Protein AF-A0A1C7E6P6-F1 (afdb_monomer_lite)

Organism: NCBI:txid1038856

Sequence (82 aa):
MNKFGLLSLLTFGISVTAFFLMRGPDGDVYLGIIVFSVLSVIGLLFAALSKQLLWTILGIGVNLIPLIFAFLLLLAMGISEP

Radius of gyration: 13.86 Å; chains: 1; bounding box: 38×18×39 Å

Foldseek 3Di:
DFPLLVLLVVLLVVLVVVCVVQDDPPHDLVVNLVSLQVSLVSSLVSLVPTPDPVSVVVSNVSSVVSNVVSVVSVVVVVVPDD

pLDDT: mean 95.39, std 5.82, range [62.81, 98.56]

Secondary structure (DSSP, 8-state):
--HHHHHHHHHHHHHHHHHHHH-STT--HHHHHHHHHHHHHHHHHHHHH-SSHHHHHHHHHHHHHHHHHHHHHHHHHHHH--

Structure (mmCIF, N/CA/C/O backbone):
data_AF-A0A1C7E6P6-F1
#
_entry.id   AF-A0A1C7E6P6-F1
#
loop_
_atom_site.group_PDB
_atom_site.id
_atom_site.type_symbol
_atom_site.label_atom_id
_atom_site.label_alt_id
_atom_site.label_comp_id
_atom_site.label_asym_id
_atom_site.label_entity_id
_atom_site.label_seq_id
_atom_site.pdbx_PDB_ins_code
_atom_site.Cartn_x
_atom_site.Cartn_y
_atom_site.Cartn_z
_atom_site.occupancy
_atom_site.B_iso_or_equiv
_atom_site.auth_seq_id
_atom_site.auth_comp_id
_atom_site.auth_asym_id
_atom_site.auth_atom_id
_atom_site.pdbx_PDB_model_num
ATOM 1 N N . MET A 1 1 ? -18.752 -5.164 13.407 1.00 69.31 1 MET A N 1
ATOM 2 C CA . MET A 1 1 ? -17.798 -5.210 12.277 1.00 69.31 1 MET A CA 1
ATOM 3 C C . MET A 1 1 ? -17.273 -3.807 12.017 1.00 69.31 1 MET A C 1
ATOM 5 O O . MET A 1 1 ? -18.076 -2.882 11.934 1.00 69.31 1 MET A O 1
ATOM 9 N N . ASN A 1 2 ? -15.956 -3.620 11.969 1.00 87.06 2 ASN A N 1
ATOM 10 C CA . ASN A 1 2 ? -15.359 -2.302 11.775 1.00 87.06 2 ASN A CA 1
ATOM 11 C C . ASN A 1 2 ? -15.304 -1.955 10.281 1.00 87.06 2 ASN A C 1
ATOM 13 O O . ASN A 1 2 ? -14.415 -2.418 9.573 1.00 87.06 2 ASN A O 1
ATOM 17 N N . LYS A 1 3 ? -16.273 -1.161 9.807 1.00 94.31 3 LYS A N 1
ATOM 18 C CA . LYS A 1 3 ? -16.405 -0.810 8.382 1.00 94.31 3 LYS A CA 1
ATOM 19 C C . LYS A 1 3 ? -15.133 -0.156 7.837 1.00 94.31 3 LYS A C 1
ATOM 21 O O . LYS A 1 3 ? -14.664 -0.544 6.778 1.00 94.31 3 LYS A O 1
ATOM 26 N N . PHE A 1 4 ? -14.546 0.774 8.590 1.00 95.75 4 PHE A N 1
ATOM 27 C CA . PHE A 1 4 ? -13.330 1.477 8.185 1.00 95.75 4 PHE A CA 1
ATOM 28 C C . PHE A 1 4 ? -12.099 0.562 8.175 1.00 95.75 4 PHE A C 1
ATOM 30 O O . PHE A 1 4 ? -11.335 0.578 7.217 1.00 95.75 4 PHE A O 1
ATOM 37 N N . GLY A 1 5 ? -11.958 -0.317 9.173 1.00 94.31 5 GLY A N 1
ATOM 38 C CA . GLY A 1 5 ? -10.904 -1.339 9.174 1.00 94.31 5 GLY A CA 1
ATOM 39 C C . GLY A 1 5 ? -10.988 -2.289 7.972 1.00 94.31 5 GLY A C 1
ATOM 40 O O . GLY A 1 5 ? -9.978 -2.574 7.334 1.00 94.31 5 GLY A O 1
ATOM 41 N N . LEU A 1 6 ? -12.199 -2.728 7.613 1.00 95.88 6 LEU A N 1
ATOM 42 C CA . LEU A 1 6 ? -12.418 -3.579 6.442 1.00 95.88 6 LEU A CA 1
ATOM 43 C C . LEU A 1 6 ? -12.127 -2.841 5.125 1.00 95.88 6 LEU A C 1
ATOM 45 O O . LEU A 1 6 ? -11.487 -3.409 4.246 1.00 95.88 6 LEU A O 1
ATOM 49 N N . LEU A 1 7 ? -12.555 -1.580 4.994 1.00 97.44 7 LEU A N 1
ATOM 50 C CA . LEU A 1 7 ? -12.247 -0.745 3.826 1.00 97.44 7 LEU A CA 1
ATOM 51 C C . LEU A 1 7 ? -10.737 -0.516 3.674 1.00 97.44 7 LEU A C 1
ATOM 53 O O . LEU A 1 7 ? -10.221 -0.566 2.560 1.00 97.44 7 LEU A O 1
ATOM 57 N N . SER A 1 8 ? -10.019 -0.328 4.782 1.00 97.50 8 SER A N 1
ATOM 58 C CA . SER A 1 8 ? -8.558 -0.208 4.786 1.00 97.50 8 SER A CA 1
ATOM 59 C C . SER A 1 8 ? -7.873 -1.473 4.246 1.00 97.50 8 SER A C 1
ATOM 61 O O . SER A 1 8 ? -6.988 -1.371 3.396 1.00 97.50 8 SER A O 1
ATOM 63 N N . LEU A 1 9 ? -8.328 -2.667 4.656 1.00 97.00 9 LEU A N 1
ATOM 64 C CA . LEU A 1 9 ? -7.836 -3.943 4.110 1.00 97.00 9 LEU A CA 1
ATOM 65 C C . LEU A 1 9 ? -8.210 -4.148 2.639 1.00 97.00 9 LEU A C 1
ATOM 67 O O . LEU A 1 9 ? -7.385 -4.623 1.861 1.00 97.00 9 LEU A O 1
ATOM 71 N N . LEU A 1 10 ? -9.435 -3.791 2.245 1.00 97.81 10 LEU A N 1
ATOM 72 C CA . LEU A 1 10 ? -9.864 -3.856 0.845 1.00 97.81 10 LEU A CA 1
ATOM 73 C C . LEU A 1 10 ? -8.990 -2.970 -0.040 1.00 97.81 10 LEU A C 1
ATOM 75 O O . LEU A 1 10 ? -8.584 -3.398 -1.115 1.00 97.81 10 LEU A O 1
ATOM 79 N N . THR A 1 11 ? -8.653 -1.772 0.436 1.00 98.06 11 THR A N 1
ATOM 80 C CA . THR A 1 11 ? -7.780 -0.842 -0.289 1.00 98.06 11 THR A CA 1
ATOM 81 C C . THR A 1 11 ? -6.395 -1.452 -0.511 1.00 98.06 11 THR A C 1
ATOM 83 O O . THR A 1 11 ? -5.889 -1.421 -1.629 1.00 98.06 11 THR A O 1
ATOM 86 N N . PHE A 1 12 ? -5.828 -2.114 0.502 1.00 98.38 12 PHE A N 1
ATOM 87 C CA . PHE A 1 12 ? -4.588 -2.878 0.343 1.00 98.38 12 PHE A CA 1
ATOM 88 C C . PHE A 1 12 ? -4.725 -4.026 -0.674 1.00 98.38 12 PHE A C 1
ATOM 90 O O . PHE A 1 12 ? -3.859 -4.192 -1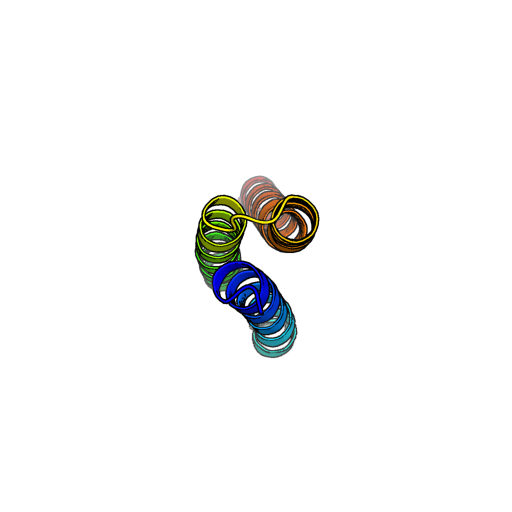.532 1.00 98.38 12 PHE A O 1
ATOM 97 N N . GLY A 1 13 ? -5.824 -4.787 -0.639 1.00 98.38 13 GLY A N 1
ATOM 98 C CA . GLY A 1 13 ? -6.092 -5.841 -1.627 1.00 98.38 13 GLY A CA 1
ATOM 99 C C . GLY A 1 13 ? -6.186 -5.312 -3.065 1.00 98.38 13 GLY A C 1
ATOM 100 O O . GLY A 1 13 ? -5.676 -5.943 -3.997 1.00 98.38 13 GLY A O 1
ATOM 101 N N . ILE A 1 14 ? -6.769 -4.124 -3.247 1.00 98.50 14 ILE A N 1
ATOM 102 C CA . ILE A 1 14 ? -6.793 -3.422 -4.537 1.00 98.50 14 ILE A CA 1
ATOM 103 C C . ILE A 1 14 ? -5.371 -3.028 -4.949 1.00 98.50 14 ILE A C 1
ATOM 105 O O . ILE A 1 14 ? -5.005 -3.283 -6.093 1.00 98.50 14 ILE A O 1
ATOM 109 N N . SER A 1 15 ? -4.542 -2.498 -4.042 1.00 98.19 15 SER A N 1
ATOM 110 C CA . SER A 1 15 ? -3.134 -2.175 -4.333 1.00 98.19 15 SER A CA 1
ATOM 111 C C . SER A 1 15 ? -2.338 -3.398 -4.796 1.00 98.19 15 SER A C 1
ATOM 113 O O . SER A 1 15 ? -1.605 -3.321 -5.781 1.00 98.19 15 SER A O 1
ATOM 115 N N . VAL A 1 16 ? -2.513 -4.550 -4.140 1.00 98.12 16 VAL A N 1
ATOM 116 C CA . VAL A 1 16 ? -1.869 -5.810 -4.554 1.00 98.12 16 VAL A CA 1
ATOM 117 C C . VAL A 1 16 ? -2.346 -6.240 -5.942 1.00 98.12 16 VAL A C 1
ATOM 119 O O . VAL A 1 16 ? -1.541 -6.637 -6.780 1.00 98.12 16 VAL A O 1
ATOM 122 N N . THR A 1 17 ? -3.645 -6.126 -6.217 1.00 98.19 17 THR A N 1
ATOM 123 C CA . THR A 1 17 ? -4.206 -6.462 -7.534 1.00 98.19 17 THR A CA 1
ATOM 124 C C . THR A 1 17 ? -3.670 -5.527 -8.620 1.00 98.19 17 THR A C 1
ATOM 126 O O . THR A 1 17 ? -3.234 -5.993 -9.672 1.00 98.19 17 THR A O 1
ATOM 129 N N . ALA A 1 18 ? -3.632 -4.220 -8.347 1.00 97.38 18 ALA A N 1
ATOM 130 C CA . ALA A 1 18 ? -3.090 -3.206 -9.246 1.00 97.38 18 ALA A CA 1
ATOM 131 C C . ALA A 1 18 ? -1.625 -3.497 -9.601 1.00 97.38 18 ALA A C 1
ATOM 133 O O . ALA A 1 18 ? -1.258 -3.430 -10.770 1.00 97.38 18 ALA A O 1
ATOM 134 N N . PHE A 1 19 ? -0.810 -3.936 -8.637 1.00 96.62 19 PHE A N 1
ATOM 135 C CA . PHE A 1 19 ? 0.569 -4.348 -8.904 1.00 96.62 19 PHE A CA 1
ATOM 136 C C . PHE A 1 19 ? 0.673 -5.444 -9.968 1.00 96.62 19 PHE A C 1
ATOM 138 O O . PHE A 1 19 ? 1.479 -5.333 -10.891 1.00 96.62 19 PHE A O 1
ATOM 145 N N . PHE A 1 20 ? -0.156 -6.483 -9.890 1.00 96.56 20 PHE A N 1
ATOM 146 C CA . PHE A 1 20 ? -0.126 -7.558 -10.883 1.00 96.56 20 PHE A CA 1
ATOM 147 C C . PHE A 1 20 ? -0.618 -7.128 -12.266 1.00 96.56 20 PHE A C 1
ATOM 149 O O . PHE A 1 20 ? -0.175 -7.714 -13.253 1.00 96.56 20 PHE A O 1
ATOM 156 N N . LEU A 1 21 ? -1.497 -6.127 -12.336 1.00 96.00 21 LEU A N 1
ATOM 157 C CA . LEU A 1 21 ? -2.012 -5.580 -13.593 1.00 96.00 21 LEU A CA 1
ATOM 158 C C . LEU A 1 21 ? -1.030 -4.615 -14.266 1.00 96.00 21 LEU A C 1
ATOM 160 O O . LEU A 1 21 ? -1.001 -4.537 -15.488 1.00 96.00 21 LEU A O 1
ATOM 164 N N . MET A 1 22 ? -0.258 -3.872 -13.474 1.00 95.00 22 MET A N 1
ATOM 165 C CA . MET A 1 22 ? 0.582 -2.771 -13.961 1.00 95.00 22 MET A CA 1
ATOM 166 C C . MET A 1 22 ? 2.055 -3.159 -14.108 1.00 95.00 22 MET A C 1
ATOM 168 O O . MET A 1 22 ? 2.815 -2.443 -14.754 1.00 95.00 22 MET A O 1
ATOM 172 N N . ARG A 1 23 ? 2.481 -4.284 -13.5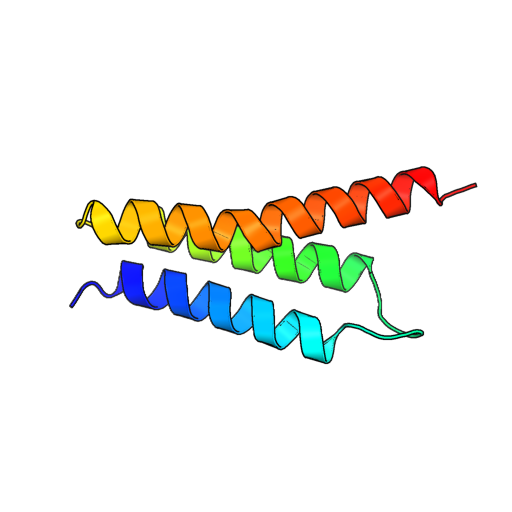18 1.00 91.38 23 ARG A N 1
ATOM 173 C CA . ARG A 1 23 ? 3.834 -4.812 -13.723 1.00 91.38 23 ARG A CA 1
ATOM 174 C C . ARG A 1 23 ? 4.013 -5.273 -15.171 1.00 91.38 23 ARG A C 1
ATOM 176 O O . ARG A 1 23 ? 3.146 -5.940 -15.731 1.00 91.38 23 ARG A O 1
ATOM 183 N N .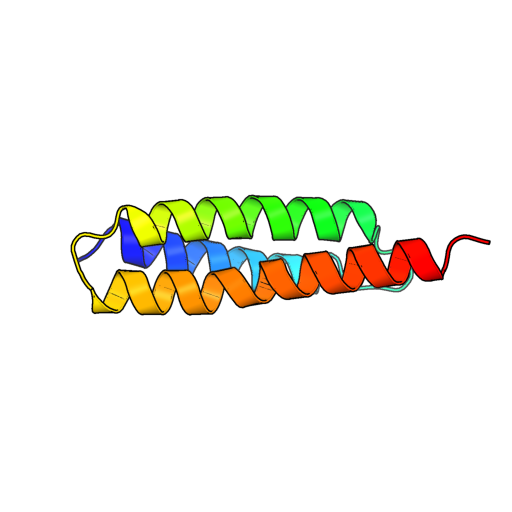 GLY A 1 24 ? 5.187 -5.033 -15.731 1.00 91.38 24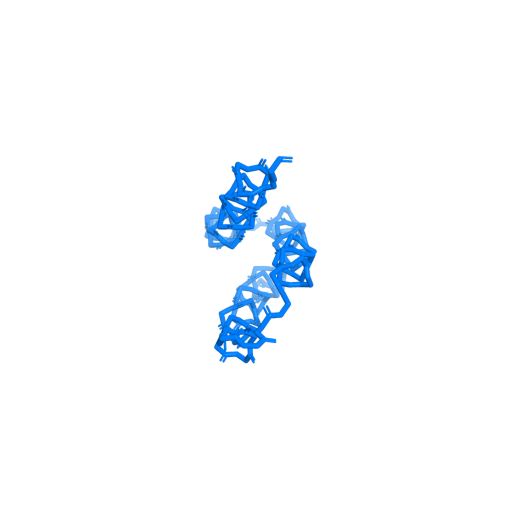 GLY A N 1
ATOM 184 C CA . GLY A 1 24 ? 5.559 -5.558 -17.039 1.00 91.38 24 GLY A CA 1
ATOM 185 C C . GLY A 1 24 ? 6.622 -4.697 -17.712 1.00 91.38 24 GLY A C 1
ATOM 186 O O . GLY A 1 24 ? 6.898 -3.602 -17.224 1.00 91.38 24 GLY A O 1
ATOM 187 N N . PRO A 1 25 ? 7.215 -5.180 -18.816 1.00 91.38 25 PRO A N 1
ATOM 188 C CA . PRO A 1 25 ? 8.210 -4.428 -19.582 1.00 91.38 25 PRO A CA 1
ATOM 189 C C . PRO A 1 25 ? 7.675 -3.090 -20.106 1.00 91.38 25 PRO A C 1
ATOM 191 O O . PRO A 1 25 ? 8.402 -2.106 -20.113 1.00 91.38 25 PRO A O 1
ATOM 194 N N . ASP A 1 26 ? 6.394 -3.056 -20.482 1.00 93.06 26 ASP A N 1
ATOM 195 C CA . ASP A 1 26 ? 5.714 -1.876 -21.032 1.00 93.06 26 ASP A CA 1
ATOM 196 C C . ASP A 1 26 ? 4.922 -1.092 -19.965 1.00 93.06 26 ASP A C 1
ATOM 198 O O . ASP A 1 26 ? 4.081 -0.253 -20.289 1.00 93.06 26 ASP A O 1
ATOM 202 N N . GLY A 1 27 ? 5.122 -1.407 -18.681 1.00 93.50 27 GLY A N 1
ATOM 203 C CA . GLY A 1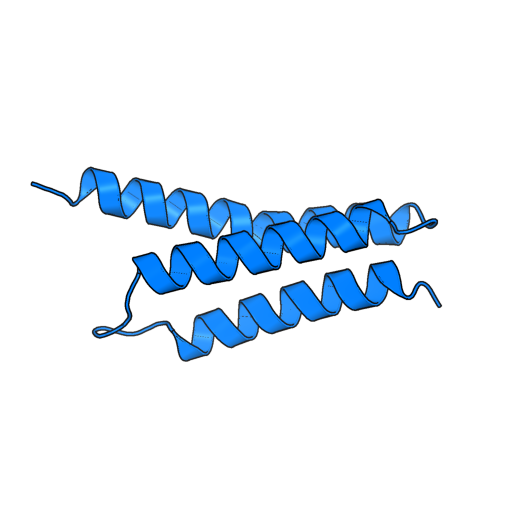 27 ? 4.387 -0.786 -17.583 1.00 93.50 27 GLY A CA 1
ATOM 204 C C . GLY A 1 27 ? 4.838 0.652 -17.323 1.00 93.50 27 GLY A C 1
ATOM 205 O O . GLY A 1 27 ? 6.026 0.915 -17.150 1.00 93.50 27 GLY A O 1
ATOM 206 N N . ASP A 1 28 ? 3.884 1.580 -17.223 1.00 95.50 28 ASP A N 1
ATOM 207 C CA . ASP A 1 28 ? 4.165 2.959 -16.813 1.00 95.50 28 ASP A CA 1
ATOM 208 C C . ASP A 1 28 ? 4.424 3.024 -15.299 1.00 95.50 28 ASP A C 1
ATOM 210 O O . ASP A 1 28 ? 3.515 2.906 -14.466 1.00 95.50 28 ASP A O 1
ATOM 214 N N . VAL A 1 29 ? 5.696 3.221 -14.945 1.00 94.88 29 VAL A N 1
ATOM 215 C CA . VAL A 1 29 ? 6.151 3.275 -13.553 1.00 94.88 29 VAL A CA 1
ATOM 216 C C . VAL A 1 29 ? 5.589 4.495 -12.819 1.00 94.88 29 VAL A C 1
ATOM 218 O O . VAL A 1 29 ? 5.204 4.361 -11.655 1.00 94.88 29 VAL A O 1
ATOM 221 N N . TYR A 1 30 ? 5.474 5.661 -13.466 1.00 96.00 30 TYR A N 1
ATOM 222 C CA . TYR A 1 30 ? 4.921 6.862 -12.82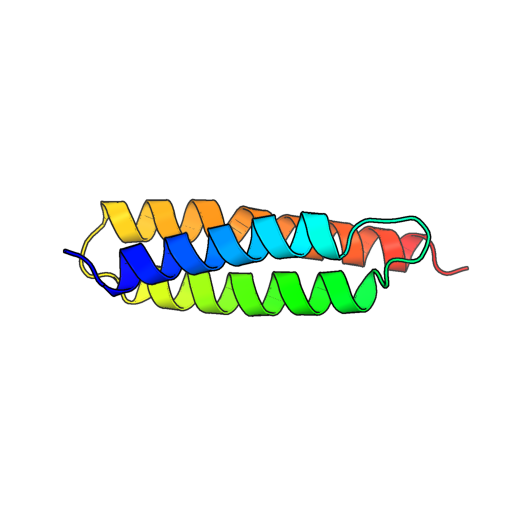7 1.00 96.00 30 TYR A CA 1
ATOM 223 C C . TYR A 1 30 ? 3.433 6.684 -12.529 1.00 96.00 30 TYR A C 1
ATOM 225 O O . TYR A 1 30 ? 2.974 7.033 -11.437 1.00 96.00 30 TYR A O 1
ATOM 233 N N . LEU A 1 31 ? 2.687 6.070 -13.449 1.00 97.00 31 LEU A N 1
ATOM 234 C CA . LEU A 1 31 ? 1.284 5.723 -13.226 1.00 97.00 31 LEU A CA 1
ATOM 235 C C . LEU A 1 31 ? 1.152 4.742 -12.047 1.00 97.00 31 LEU A C 1
ATOM 237 O O . LEU A 1 31 ? 0.315 4.950 -11.164 1.00 97.00 31 LEU A O 1
ATOM 241 N N . GLY A 1 32 ? 2.030 3.737 -11.970 1.00 97.25 32 GLY A N 1
ATOM 242 C CA . GLY A 1 32 ? 2.137 2.837 -10.816 1.00 97.25 32 GLY A CA 1
ATOM 243 C C . GLY A 1 32 ? 2.368 3.579 -9.494 1.00 97.25 32 GLY A C 1
ATOM 244 O O . GLY A 1 32 ? 1.621 3.374 -8.534 1.00 97.25 32 GLY A O 1
ATOM 245 N N . ILE A 1 33 ? 3.347 4.489 -9.447 1.00 97.88 33 ILE A N 1
ATOM 246 C CA . ILE A 1 33 ? 3.658 5.312 -8.264 1.00 97.88 33 ILE A CA 1
ATOM 247 C C . ILE A 1 33 ? 2.431 6.113 -7.813 1.00 97.88 33 ILE A C 1
ATOM 249 O O . ILE A 1 33 ? 2.104 6.115 -6.621 1.00 97.88 33 ILE A O 1
ATOM 253 N N . ILE A 1 34 ? 1.734 6.768 -8.747 1.00 98.31 34 ILE A N 1
ATOM 254 C CA . ILE A 1 34 ? 0.537 7.568 -8.449 1.00 98.31 34 ILE A CA 1
ATOM 255 C C . ILE A 1 34 ? -0.560 6.677 -7.859 1.00 98.31 34 ILE A C 1
ATOM 257 O O . ILE A 1 34 ? -1.104 6.995 -6.798 1.00 98.31 34 ILE A O 1
ATOM 261 N N . VAL A 1 35 ? -0.859 5.543 -8.499 1.00 98.31 35 VAL A N 1
ATOM 262 C CA . VAL A 1 35 ? -1.910 4.618 -8.048 1.00 98.31 35 VAL A CA 1
ATOM 263 C C . VAL A 1 35 ? -1.606 4.068 -6.655 1.00 98.31 35 VAL A C 1
ATOM 265 O O . VAL A 1 35 ? -2.468 4.141 -5.774 1.00 98.31 35 VAL A O 1
ATOM 268 N N . PHE A 1 36 ? -0.389 3.572 -6.411 1.00 98.38 36 PHE A N 1
ATOM 269 C CA . PHE A 1 36 ? -0.021 3.040 -5.096 1.00 98.38 36 PHE A CA 1
ATOM 270 C C . PHE A 1 36 ? -0.039 4.114 -4.012 1.00 98.38 36 PHE A C 1
ATOM 272 O O . PHE A 1 36 ? -0.524 3.847 -2.913 1.00 98.38 36 PHE A O 1
ATOM 279 N N . SER A 1 37 ? 0.424 5.330 -4.309 1.00 98.44 37 SER A N 1
ATOM 280 C CA . SER A 1 37 ? 0.411 6.439 -3.349 1.00 98.44 37 SER A CA 1
ATOM 281 C C . SER A 1 37 ? -1.018 6.826 -2.967 1.00 98.44 37 SER A C 1
ATOM 283 O O . SER A 1 37 ? -1.340 6.892 -1.779 1.00 98.44 37 SER A O 1
ATOM 285 N N . VAL A 1 38 ? -1.902 7.013 -3.954 1.00 98.56 38 VAL A N 1
ATOM 286 C CA . VAL A 1 38 ? -3.306 7.396 -3.723 1.00 98.56 38 VAL A CA 1
ATOM 287 C C . VAL A 1 38 ? -4.048 6.318 -2.936 1.00 98.56 38 VAL A C 1
ATOM 289 O O . VAL A 1 38 ? -4.674 6.628 -1.920 1.00 98.56 38 VAL A O 1
ATOM 292 N N . LEU A 1 39 ? -3.949 5.050 -3.351 1.00 98.44 39 LEU A N 1
ATOM 293 C CA . LEU A 1 39 ? -4.596 3.945 -2.641 1.00 98.44 39 LEU A CA 1
ATOM 294 C C . LEU A 1 39 ? -4.066 3.814 -1.209 1.00 98.44 39 LEU A C 1
ATOM 296 O O . LEU A 1 39 ? -4.856 3.677 -0.279 1.00 98.44 39 LEU A O 1
ATOM 300 N N . SER A 1 40 ? -2.754 3.931 -1.003 1.00 98.25 40 SER A N 1
ATOM 301 C CA . SER A 1 40 ? -2.169 3.844 0.340 1.00 98.25 40 SER A CA 1
ATOM 302 C C . SER A 1 40 ? -2.655 4.961 1.256 1.00 98.25 40 SER A C 1
ATOM 304 O O . SER A 1 40 ? -3.027 4.695 2.398 1.00 98.25 40 SER A O 1
ATOM 306 N N . VAL A 1 41 ? -2.710 6.205 0.767 1.00 98.56 41 VAL A N 1
ATOM 307 C CA . VAL A 1 41 ? -3.227 7.344 1.543 1.00 98.56 41 VAL A CA 1
ATOM 308 C C . VAL A 1 41 ? -4.699 7.129 1.896 1.00 98.56 41 VAL A C 1
ATOM 310 O O . VAL A 1 41 ? -5.075 7.297 3.055 1.00 98.56 41 VAL A O 1
ATOM 313 N N . ILE A 1 42 ? -5.526 6.680 0.947 1.00 98.56 42 ILE A N 1
ATOM 314 C CA . ILE A 1 42 ? -6.935 6.342 1.208 1.00 98.56 42 ILE A CA 1
ATOM 315 C C . ILE A 1 42 ? -7.045 5.235 2.271 1.00 98.56 42 ILE A C 1
ATOM 317 O O . ILE A 1 42 ? -7.817 5.356 3.226 1.00 98.56 42 ILE A O 1
ATOM 321 N N . GLY A 1 43 ? -6.241 4.178 2.154 1.00 98.31 43 GLY A N 1
ATOM 322 C CA . GLY A 1 43 ? -6.230 3.067 3.100 1.00 98.31 43 GLY A CA 1
ATOM 323 C C . GLY A 1 43 ? -5.771 3.473 4.504 1.00 98.31 43 GLY A C 1
ATOM 324 O O . GLY A 1 43 ? -6.345 3.000 5.492 1.00 98.31 43 GLY A O 1
ATOM 325 N N . LEU A 1 44 ? -4.804 4.391 4.604 1.00 98.31 44 LEU A N 1
ATOM 326 C CA . LEU A 1 44 ? -4.354 4.998 5.861 1.00 98.31 44 LEU A CA 1
ATOM 327 C C . LEU A 1 44 ? -5.445 5.866 6.496 1.00 98.31 44 LEU A C 1
ATOM 329 O O . LEU A 1 44 ? -5.667 5.767 7.703 1.00 98.31 44 LEU A O 1
ATOM 333 N N . LEU A 1 45 ? -6.176 6.656 5.704 1.00 98.25 45 LEU A N 1
ATOM 334 C CA . LEU A 1 45 ? -7.314 7.440 6.195 1.00 98.25 45 LEU A CA 1
ATOM 335 C C . LEU A 1 45 ? -8.409 6.528 6.762 1.00 98.25 45 LEU A C 1
ATOM 337 O O . LEU A 1 45 ? -8.905 6.765 7.865 1.00 98.25 45 LEU A O 1
ATOM 341 N N . PHE A 1 46 ? -8.745 5.437 6.068 1.00 97.94 46 PHE A N 1
ATOM 342 C CA . PHE A 1 46 ? -9.678 4.442 6.600 1.00 97.94 46 PHE A CA 1
ATOM 343 C C . PHE A 1 46 ? -9.152 3.774 7.880 1.00 97.94 46 PHE A C 1
ATOM 345 O O . PHE A 1 46 ? -9.915 3.588 8.827 1.00 97.94 46 PHE A O 1
ATOM 352 N N . ALA A 1 47 ? -7.857 3.463 7.968 1.00 97.38 47 ALA A N 1
ATOM 353 C CA . ALA A 1 47 ? -7.270 2.921 9.192 1.00 97.38 47 ALA A CA 1
ATOM 354 C C . ALA A 1 47 ? -7.340 3.916 10.364 1.00 97.38 47 ALA A C 1
ATOM 356 O O . ALA A 1 47 ? -7.649 3.519 11.486 1.00 97.38 47 ALA A O 1
ATOM 357 N N . ALA A 1 48 ? -7.111 5.207 10.120 1.00 96.25 48 ALA A N 1
ATOM 358 C CA . ALA A 1 48 ? -7.188 6.249 11.143 1.00 96.25 48 ALA A CA 1
ATOM 359 C C . ALA A 1 48 ? -8.626 6.487 11.644 1.00 96.25 48 ALA A C 1
ATOM 361 O O . ALA A 1 48 ? -8.834 6.743 12.827 1.00 96.25 48 ALA A O 1
ATOM 362 N N . LEU A 1 49 ? -9.630 6.345 10.770 1.00 96.75 49 LEU A N 1
ATOM 363 C CA . LEU A 1 49 ? -11.053 6.470 11.125 1.00 96.75 49 LEU A CA 1
ATOM 364 C C . LEU A 1 49 ? -11.617 5.244 11.869 1.00 96.75 49 LEU A C 1
ATOM 366 O O . LEU A 1 49 ? -12.750 5.266 12.363 1.00 96.75 49 LEU A O 1
ATOM 370 N N . SER A 1 50 ? -10.849 4.159 11.965 1.00 94.31 50 SER A N 1
ATOM 371 C CA . SER A 1 50 ? -11.218 2.988 12.755 1.00 94.31 50 SER A CA 1
ATOM 372 C C . SER A 1 50 ? -11.265 3.318 14.252 1.00 94.31 50 SER A C 1
ATOM 374 O O . SER A 1 50 ? -10.301 3.805 14.831 1.00 94.31 50 SER A O 1
ATOM 376 N N . LYS A 1 51 ? -12.363 2.938 14.919 1.00 91.56 51 LYS A N 1
ATOM 377 C CA . LYS A 1 51 ? -12.517 3.057 16.385 1.00 91.56 51 LYS A CA 1
ATOM 378 C C . LYS A 1 51 ? -11.849 1.926 17.177 1.00 91.56 51 LYS A C 1
ATOM 380 O O . LYS A 1 51 ? -11.888 1.932 18.402 1.00 91.56 51 LYS A O 1
ATOM 385 N N . GLN A 1 52 ? -11.314 0.912 16.498 1.00 94.19 52 GLN A N 1
ATOM 386 C CA . GLN A 1 52 ? -10.740 -0.275 17.128 1.00 94.19 52 GLN A CA 1
ATOM 387 C C . GLN A 1 52 ? -9.235 -0.326 16.877 1.00 94.19 52 GLN A C 1
ATOM 389 O O . GLN A 1 52 ? -8.804 -0.436 15.731 1.00 94.19 52 GLN A O 1
ATOM 394 N N . LEU A 1 53 ? -8.455 -0.321 17.959 1.00 94.31 53 LEU A N 1
ATOM 395 C CA . LEU A 1 53 ? -6.993 -0.224 17.925 1.00 94.31 53 LEU A CA 1
ATOM 396 C C . LEU A 1 53 ? -6.331 -1.300 17.050 1.00 94.31 53 LEU A C 1
ATOM 398 O O . LEU A 1 53 ? -5.460 -0.979 16.249 1.00 94.31 53 LEU A O 1
ATOM 402 N N . LEU A 1 54 ? -6.800 -2.553 17.125 1.00 95.31 54 LEU A N 1
ATOM 403 C CA . LEU A 1 54 ? -6.289 -3.644 16.283 1.00 95.31 54 LEU A CA 1
ATOM 404 C C . LEU A 1 54 ? -6.419 -3.340 14.785 1.00 95.31 54 LEU A C 1
ATOM 406 O O . LEU A 1 54 ? -5.471 -3.520 14.029 1.00 95.31 54 LEU A O 1
ATOM 410 N N . TRP A 1 55 ? -7.579 -2.842 14.355 1.00 95.44 55 TRP A N 1
ATOM 411 C CA . TRP A 1 55 ? -7.829 -2.508 12.952 1.00 95.44 55 TRP A CA 1
ATOM 412 C C . TRP A 1 55 ? -7.058 -1.275 12.497 1.00 95.44 55 TRP A C 1
ATOM 414 O O . TRP A 1 55 ? -6.659 -1.207 11.340 1.00 95.44 55 TRP A O 1
ATOM 424 N N . THR A 1 56 ? -6.839 -0.317 13.396 1.00 96.56 56 THR A N 1
ATOM 425 C CA . THR A 1 56 ? -6.017 0.863 13.119 1.00 96.56 56 THR A CA 1
ATOM 426 C C . THR A 1 56 ? -4.563 0.460 12.890 1.00 96.56 56 THR A C 1
ATOM 428 O O . THR A 1 56 ? -3.993 0.820 11.866 1.00 96.56 56 THR A O 1
ATOM 431 N N . ILE A 1 57 ? -3.979 -0.351 13.782 1.00 97.44 57 ILE A N 1
ATOM 432 C CA . ILE A 1 57 ? -2.591 -0.824 13.650 1.00 97.44 57 ILE A CA 1
ATOM 433 C C . ILE A 1 57 ? -2.426 -1.681 12.392 1.00 97.44 57 ILE A C 1
ATOM 435 O O . ILE A 1 57 ? -1.511 -1.436 11.608 1.00 97.44 57 ILE A O 1
ATOM 439 N N . LEU A 1 58 ? -3.324 -2.649 12.168 1.00 97.00 58 LEU A N 1
ATOM 440 C CA . LEU A 1 58 ? -3.279 -3.496 10.974 1.00 97.00 58 LEU A CA 1
ATOM 441 C C . LEU A 1 58 ? -3.425 -2.671 9.695 1.00 97.00 58 LEU A C 1
ATOM 443 O O . LEU A 1 58 ? -2.614 -2.819 8.788 1.00 97.00 58 LEU A O 1
ATOM 447 N N . GLY A 1 59 ? -4.421 -1.784 9.636 1.00 97.31 59 GLY A N 1
ATOM 448 C CA . GLY A 1 59 ? -4.684 -0.942 8.472 1.00 97.31 59 GLY A CA 1
ATOM 449 C C . GLY A 1 59 ? -3.523 -0.003 8.144 1.00 97.31 59 GLY A C 1
ATOM 450 O O . GLY A 1 59 ? -3.167 0.133 6.974 1.00 97.31 59 GLY A O 1
ATOM 451 N N . ILE A 1 60 ? -2.889 0.591 9.161 1.00 98.06 60 ILE A N 1
ATOM 452 C CA . ILE A 1 60 ? -1.688 1.415 8.977 1.00 98.06 60 ILE A CA 1
ATOM 453 C C . ILE A 1 60 ? -0.523 0.563 8.478 1.00 98.06 60 ILE A C 1
ATOM 455 O O . ILE A 1 60 ? 0.104 0.914 7.480 1.00 98.06 60 ILE A O 1
ATOM 459 N N . GLY A 1 61 ? -0.262 -0.573 9.129 1.00 98.25 61 GLY A N 1
ATOM 460 C CA . GLY A 1 61 ? 0.842 -1.458 8.769 1.00 98.25 61 GLY A CA 1
ATOM 461 C C . GLY A 1 61 ? 0.766 -1.936 7.320 1.00 98.25 61 GLY A C 1
ATOM 462 O O . GLY A 1 61 ? 1.743 -1.814 6.586 1.00 98.25 61 GLY A O 1
ATOM 463 N N . VAL A 1 62 ? -0.400 -2.419 6.877 1.00 98.19 62 VAL A N 1
ATOM 464 C CA . VAL A 1 62 ? -0.545 -2.954 5.513 1.00 98.19 62 VAL A CA 1
ATOM 465 C C . VAL A 1 62 ? -0.526 -1.867 4.440 1.00 98.19 62 VAL A C 1
ATOM 467 O O . VAL A 1 62 ? 0.034 -2.102 3.377 1.00 98.19 62 VAL A O 1
ATOM 470 N N . ASN A 1 63 ? -1.084 -0.676 4.697 1.00 98.44 63 ASN A N 1
ATOM 471 C CA . ASN A 1 63 ? -1.104 0.406 3.703 1.00 98.44 63 ASN A CA 1
ATOM 472 C C . ASN A 1 63 ? 0.216 1.189 3.636 1.00 98.44 63 ASN A C 1
ATOM 474 O O . ASN A 1 63 ? 0.481 1.836 2.628 1.00 98.44 63 ASN A O 1
ATOM 478 N N . LEU A 1 64 ? 1.089 1.087 4.644 1.00 98.44 64 LEU A N 1
ATOM 479 C CA . LEU A 1 64 ? 2.456 1.607 4.544 1.00 98.44 64 LEU A CA 1
ATOM 480 C C . LEU A 1 64 ? 3.314 0.825 3.543 1.00 98.44 64 LEU A C 1
ATOM 482 O O . LEU A 1 64 ? 4.191 1.416 2.925 1.00 98.44 64 LEU A O 1
ATOM 486 N N . ILE A 1 65 ? 3.061 -0.471 3.344 1.00 98.19 65 ILE A N 1
ATOM 487 C CA . ILE A 1 65 ? 3.832 -1.310 2.412 1.00 98.19 65 ILE A CA 1
ATOM 488 C C . ILE A 1 65 ? 3.783 -0.758 0.970 1.00 98.19 65 ILE A C 1
ATOM 490 O O . ILE A 1 65 ? 4.848 -0.449 0.432 1.00 98.19 65 ILE A O 1
ATOM 494 N N . PRO A 1 66 ? 2.605 -0.584 0.331 1.00 98.06 66 PRO A N 1
ATOM 495 C CA . PRO A 1 66 ? 2.524 -0.009 -1.010 1.00 98.06 66 PRO A CA 1
ATOM 496 C C . PRO A 1 66 ? 3.005 1.445 -1.068 1.00 98.06 66 PRO A C 1
ATOM 498 O O . PRO A 1 66 ? 3.551 1.849 -2.092 1.00 98.06 66 PRO A O 1
ATOM 501 N N . LEU A 1 67 ? 2.882 2.217 0.018 1.00 98.38 67 LEU A N 1
ATOM 502 C CA . LEU A 1 67 ? 3.402 3.586 0.066 1.00 98.38 67 LEU A CA 1
ATOM 503 C C . LEU A 1 67 ? 4.934 3.615 0.041 1.00 98.38 67 LEU A C 1
ATOM 505 O O . LEU A 1 67 ? 5.523 4.335 -0.759 1.00 98.38 67 LEU A O 1
ATOM 509 N N . ILE A 1 68 ? 5.583 2.810 0.889 1.00 98.56 68 ILE A N 1
ATOM 510 C CA . ILE A 1 68 ? 7.044 2.658 0.907 1.00 98.56 68 ILE A CA 1
ATOM 511 C C . ILE A 1 68 ? 7.518 2.157 -0.457 1.00 98.56 68 ILE A C 1
ATOM 513 O O . ILE A 1 68 ? 8.477 2.691 -1.005 1.00 98.56 68 ILE A O 1
ATOM 517 N N . PHE A 1 69 ? 6.819 1.180 -1.038 1.00 97.75 69 PHE A N 1
ATOM 518 C CA . PHE A 1 69 ? 7.121 0.689 -2.378 1.00 97.75 69 PHE A CA 1
ATOM 519 C C . PHE A 1 69 ? 7.044 1.801 -3.438 1.00 97.75 69 PHE A C 1
ATOM 521 O O . PHE A 1 69 ? 7.970 1.938 -4.234 1.00 97.75 69 PHE A O 1
ATOM 528 N N . ALA A 1 70 ? 6.008 2.647 -3.410 1.00 98.06 70 ALA A N 1
ATOM 529 C CA . ALA A 1 70 ? 5.885 3.793 -4.312 1.00 98.06 70 ALA A CA 1
ATOM 530 C C . ALA A 1 70 ? 7.041 4.796 -4.149 1.00 98.06 70 ALA A C 1
ATOM 532 O O . ALA A 1 70 ? 7.582 5.272 -5.145 1.00 98.06 70 ALA A O 1
ATOM 533 N N . PHE A 1 71 ? 7.470 5.074 -2.912 1.00 97.75 71 PHE A N 1
ATOM 534 C CA . PHE A 1 71 ? 8.633 5.930 -2.651 1.00 97.75 71 PHE A CA 1
ATOM 535 C C . PHE A 1 71 ? 9.941 5.329 -3.172 1.00 97.75 71 PHE A C 1
ATOM 537 O O . PHE A 1 71 ? 10.758 6.053 -3.737 1.00 97.75 71 PHE A O 1
ATOM 544 N N . LEU A 1 72 ? 10.141 4.018 -3.014 1.00 97.75 72 LEU A N 1
ATOM 545 C CA . LEU A 1 72 ? 11.317 3.329 -3.552 1.00 97.75 72 LEU A CA 1
ATOM 546 C C . LEU A 1 72 ? 11.333 3.349 -5.084 1.00 97.75 72 LEU A C 1
ATOM 548 O O . LEU A 1 72 ? 12.392 3.559 -5.670 1.00 97.75 72 LEU A O 1
ATOM 552 N N . LEU A 1 73 ? 10.176 3.177 -5.729 1.00 96.12 73 LEU A N 1
ATOM 553 C CA . LEU A 1 73 ? 10.052 3.317 -7.182 1.00 96.12 73 LEU A CA 1
ATOM 554 C C . LEU A 1 73 ? 10.370 4.743 -7.636 1.00 96.12 73 LEU A C 1
ATOM 556 O O . LEU A 1 73 ? 11.131 4.919 -8.580 1.00 96.12 73 LEU A O 1
ATOM 560 N N . LEU A 1 74 ? 9.835 5.756 -6.950 1.00 96.69 74 LEU A N 1
ATOM 561 C CA . LEU A 1 74 ? 10.115 7.154 -7.276 1.00 96.69 74 LEU A CA 1
ATOM 562 C C . LEU A 1 74 ? 11.609 7.473 -7.142 1.00 96.69 74 LEU A C 1
ATOM 564 O O . LEU A 1 74 ? 12.183 8.111 -8.021 1.00 96.69 74 LEU A O 1
ATOM 568 N N . LEU A 1 75 ? 12.243 6.988 -6.071 1.00 96.38 75 LEU A N 1
ATOM 569 C CA . LEU A 1 75 ? 13.685 7.116 -5.876 1.00 96.38 75 LEU A CA 1
ATOM 570 C C . LEU A 1 75 ? 14.465 6.438 -7.008 1.00 96.38 75 LEU A C 1
ATOM 572 O O . LEU A 1 75 ? 15.410 7.021 -7.530 1.00 96.38 75 LEU A O 1
ATOM 576 N N . ALA A 1 76 ? 14.068 5.225 -7.401 1.00 95.06 76 ALA A N 1
ATOM 577 C CA . ALA A 1 76 ? 14.707 4.503 -8.495 1.00 95.06 76 ALA A CA 1
ATOM 578 C C . ALA A 1 76 ? 14.592 5.264 -9.825 1.00 95.06 76 ALA A C 1
ATOM 580 O O . ALA A 1 76 ? 15.591 5.380 -10.533 1.00 95.06 76 ALA A O 1
ATOM 581 N N . MET A 1 77 ? 13.419 5.834 -10.126 1.00 94.19 77 MET A N 1
ATOM 582 C CA . MET A 1 77 ? 13.215 6.648 -11.328 1.00 94.19 77 MET A CA 1
ATOM 583 C C . MET A 1 77 ? 14.130 7.876 -11.334 1.00 94.19 77 MET A C 1
ATOM 585 O O . MET A 1 77 ? 14.849 8.079 -12.307 1.00 94.19 77 MET A O 1
ATOM 589 N N . GLY A 1 78 ? 14.206 8.620 -10.226 1.00 91.75 78 GLY A N 1
ATOM 590 C CA . GLY A 1 78 ? 15.064 9.807 -10.132 1.00 91.75 78 GLY A CA 1
ATOM 591 C C . GLY A 1 78 ? 16.569 9.519 -10.209 1.00 91.75 78 GLY A C 1
ATOM 592 O O . GLY A 1 78 ? 17.330 10.388 -10.614 1.00 91.75 78 GLY A O 1
ATOM 593 N N . ILE A 1 79 ? 17.015 8.310 -9.847 1.00 93.56 79 ILE A N 1
ATOM 594 C CA . ILE A 1 79 ? 18.418 7.883 -10.030 1.00 93.56 79 ILE A CA 1
ATOM 595 C C . ILE A 1 79 ? 18.675 7.396 -11.468 1.00 93.56 79 ILE A C 1
ATOM 597 O O . ILE A 1 79 ? 19.812 7.421 -11.932 1.00 93.56 79 ILE A O 1
ATOM 601 N N . SER A 1 80 ? 17.639 6.921 -12.164 1.00 88.88 80 SER A N 1
ATOM 602 C CA . SER A 1 80 ? 17.742 6.413 -13.538 1.00 88.88 80 SER A CA 1
ATOM 603 C C . SER A 1 80 ? 17.662 7.496 -14.620 1.00 88.88 80 SER A C 1
ATOM 605 O O . SER A 1 80 ? 18.001 7.220 -15.771 1.00 88.88 80 SER A O 1
ATOM 607 N N . GLU A 1 81 ? 17.208 8.701 -14.267 1.00 73.12 81 GLU A N 1
ATOM 608 C CA . GLU A 1 81 ? 17.201 9.865 -15.157 1.00 73.12 81 GLU A CA 1
ATOM 609 C C . GLU A 1 81 ? 18.659 10.330 -15.423 1.00 73.12 81 GLU A C 1
ATOM 611 O O . GLU A 1 81 ? 19.416 10.488 -14.463 1.00 73.12 81 GLU A O 1
ATOM 616 N N . PRO A 1 82 ? 19.086 10.479 -16.698 1.00 62.81 82 PRO A N 1
ATOM 617 C CA . PRO A 1 82 ? 20.469 10.801 -17.075 1.00 62.81 82 PRO A CA 1
ATOM 618 C C . PRO A 1 82 ? 20.880 12.261 -16.837 1.00 62.81 82 PRO A C 1
ATOM 620 O O . PRO A 1 82 ? 20.017 13.163 -16.948 1.00 62.81 82 PRO A O 1
#